Protein AF-A0A7C5BA04-F1 (afdb_monomer_lite)

Radius of gyration: 13.38 Å; chains: 1; bounding box: 30×30×36 Å

Foldseek 3Di:
DWPPPVDDQQPPPCCVPPPVVSNLVSNVVVLVRCVVVVQQAAEAQDVRSQVSNQPRCVVVPHQHHYHYVVLVVCVVVPHDNVVSVQVVTNHHDDD

pLDDT: mean 95.82, std 4.07, range [70.0, 98.44]

Secondary structure (DSSP, 8-state):
--TTTTS--S-TTTHHHH-HHHHHHHHHHHHHHHHHTT-S-EEES-HHHHHHHHHHHHHTT----EEEHHHHHHHHTT--GGGGTGGGSSS----

Sequence (95 aa):
EYKDKTACCGAGGGVRARTPEVDLKMAKTKLDNLRNANAEMIVDVCPFCHLHYDQTEKTLGYNIPVVHLT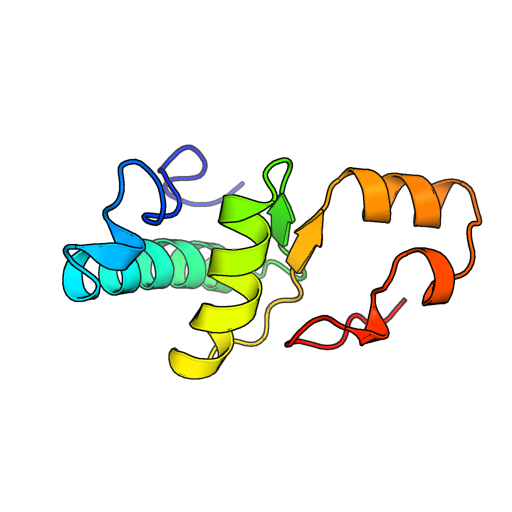QLYGYAFGFEPKILGFELQAVPIKF

Structure (mmCIF, N/CA/C/O backbone):
data_AF-A0A7C5BA04-F1
#
_entry.id   AF-A0A7C5BA04-F1
#
loop_
_atom_site.group_PDB
_atom_site.id
_atom_site.type_symbol
_atom_site.label_atom_id
_atom_site.label_alt_id
_atom_site.label_comp_id
_atom_site.label_asym_id
_atom_site.label_entity_id
_atom_site.label_seq_id
_atom_site.pdbx_PDB_ins_code
_atom_site.Cartn_x
_atom_site.Cartn_y
_atom_site.Cartn_z
_atom_site.occupancy
_atom_site.B_iso_or_equiv
_atom_site.auth_seq_id
_atom_site.auth_comp_id
_atom_site.auth_asym_id
_atom_site.auth_atom_id
_atom_site.pdbx_PDB_model_num
ATOM 1 N N . GLU A 1 1 ? -13.983 -0.047 -7.977 1.00 91.69 1 GLU A N 1
ATOM 2 C CA . GLU A 1 1 ? -14.395 1.142 -7.195 1.00 91.69 1 GLU A CA 1
ATOM 3 C C . GLU A 1 1 ? -14.548 0.753 -5.733 1.00 91.69 1 GLU A C 1
ATOM 5 O O . GLU A 1 1 ? -14.928 -0.382 -5.478 1.00 91.69 1 GLU A O 1
ATOM 10 N N . TYR A 1 2 ? -14.208 1.636 -4.791 1.00 97.50 2 TYR A N 1
ATOM 11 C CA . TYR A 1 2 ? -14.373 1.388 -3.352 1.00 97.50 2 TYR A CA 1
ATOM 12 C C . TYR A 1 2 ? -14.578 2.703 -2.589 1.00 97.50 2 TYR A C 1
ATOM 14 O O . TYR A 1 2 ? -14.240 3.783 -3.080 1.00 97.50 2 TYR A O 1
ATOM 22 N N . LYS A 1 3 ? -15.149 2.619 -1.385 1.00 98.31 3 LYS A N 1
ATOM 23 C CA . LYS A 1 3 ? -15.470 3.788 -0.558 1.00 98.31 3 LYS A CA 1
ATOM 24 C C . LYS A 1 3 ? -14.211 4.593 -0.196 1.00 98.31 3 LYS A C 1
ATOM 26 O O . LYS A 1 3 ? -13.192 4.024 0.188 1.00 98.31 3 LYS A O 1
ATOM 31 N N . ASP A 1 4 ? -14.299 5.922 -0.286 1.00 98.06 4 ASP A N 1
ATOM 32 C CA . ASP A 1 4 ? -13.220 6.866 0.049 1.00 98.06 4 ASP A CA 1
ATOM 33 C C . ASP A 1 4 ? -11.907 6.596 -0.711 1.00 98.06 4 ASP A C 1
ATOM 35 O O . ASP A 1 4 ? -10.804 6.733 -0.174 1.00 98.06 4 ASP A O 1
ATOM 39 N N . LYS A 1 5 ? -12.005 6.208 -1.990 1.00 97.69 5 LYS A N 1
ATOM 40 C CA . LYS A 1 5 ? -10.861 5.852 -2.846 1.00 97.69 5 LYS A CA 1
ATOM 41 C C . LYS A 1 5 ? -9.756 6.904 -2.897 1.00 97.69 5 LYS A C 1
ATOM 43 O O . LYS A 1 5 ? -8.582 6.544 -2.887 1.00 97.69 5 LYS A O 1
ATOM 48 N N . THR A 1 6 ? -10.102 8.183 -2.869 1.00 97.50 6 THR A N 1
ATOM 49 C CA . THR A 1 6 ? -9.144 9.298 -2.930 1.00 97.50 6 THR A CA 1
ATOM 50 C C . THR A 1 6 ? -8.659 9.779 -1.560 1.00 97.50 6 THR A C 1
ATOM 52 O O . THR A 1 6 ? -7.809 10.662 -1.496 1.00 97.50 6 THR A O 1
ATOM 55 N N . ALA A 1 7 ? -9.152 9.204 -0.456 1.00 97.50 7 ALA A N 1
ATOM 56 C CA . ALA A 1 7 ? -8.675 9.555 0.880 1.00 97.50 7 ALA A CA 1
ATOM 57 C C . ALA A 1 7 ? -7.203 9.153 1.084 1.00 97.50 7 ALA A C 1
ATOM 59 O O . ALA A 1 7 ? -6.765 8.106 0.596 1.00 97.50 7 ALA A O 1
ATOM 60 N N . CYS A 1 8 ? -6.472 9.980 1.836 1.00 97.75 8 CYS A N 1
ATOM 61 C CA . CYS A 1 8 ? -5.059 9.798 2.181 1.00 97.75 8 CYS A CA 1
ATOM 62 C C . CYS A 1 8 ? -4.801 8.491 2.957 1.00 97.75 8 CYS A C 1
ATOM 64 O O . CYS A 1 8 ? -5.667 8.028 3.700 1.00 97.75 8 CYS A O 1
ATOM 66 N N . CYS A 1 9 ? -3.591 7.932 2.831 1.00 97.56 9 CYS A N 1
ATOM 67 C CA . CYS A 1 9 ? -3.186 6.734 3.570 1.00 97.56 9 CYS A CA 1
ATOM 68 C C . CYS A 1 9 ? -2.951 6.976 5.066 1.00 97.56 9 CYS A C 1
ATOM 70 O O . CYS A 1 9 ? -3.056 6.034 5.839 1.00 97.56 9 CYS A O 1
ATOM 72 N N . GLY A 1 10 ? -2.650 8.217 5.465 1.00 96.88 10 GLY A N 1
ATOM 73 C CA . GLY A 1 10 ? -2.382 8.605 6.854 1.00 96.88 10 GLY A CA 1
ATOM 74 C C . GLY A 1 10 ? -0.916 8.896 7.174 1.00 96.88 10 GLY A C 1
ATOM 75 O O . GLY A 1 10 ? -0.664 9.689 8.071 1.00 96.88 10 GLY A O 1
ATOM 76 N N . ALA A 1 11 ? 0.046 8.384 6.398 1.00 97.56 11 ALA A N 1
ATOM 77 C CA . ALA A 1 11 ? 1.454 8.443 6.807 1.00 97.56 11 ALA A CA 1
ATOM 78 C C . ALA A 1 11 ? 2.175 9.772 6.529 1.00 97.56 11 ALA A C 1
ATOM 80 O O . ALA A 1 11 ? 3.203 10.064 7.147 1.00 97.56 11 ALA A O 1
ATOM 81 N N . GLY A 1 12 ? 1.674 10.566 5.580 1.00 97.06 12 GLY A N 1
ATOM 82 C CA . GLY A 1 12 ? 2.296 11.822 5.154 1.00 97.06 12 GLY A CA 1
ATOM 83 C C . GLY A 1 12 ? 2.290 12.916 6.230 1.00 97.06 12 GLY A C 1
ATOM 84 O O . GLY A 1 12 ? 1.683 12.783 7.288 1.00 97.06 12 GLY A O 1
ATOM 85 N N . GLY A 1 13 ? 2.988 14.025 5.965 1.00 97.00 13 GLY A N 1
ATOM 86 C CA . GLY A 1 13 ? 2.994 15.192 6.862 1.00 97.00 13 GLY A CA 1
ATOM 87 C C . GLY A 1 13 ? 3.599 14.934 8.249 1.00 97.00 13 GLY A C 1
ATOM 88 O O . GLY A 1 13 ? 3.341 15.689 9.180 1.00 97.00 13 GLY A O 1
ATOM 89 N N . GLY A 1 14 ? 4.372 13.854 8.406 1.00 96.69 14 GLY A N 1
ATOM 90 C CA . GLY A 1 14 ? 4.951 13.441 9.685 1.00 96.69 14 GLY A CA 1
ATOM 91 C C . GLY A 1 14 ? 3.971 12.737 10.627 1.00 96.69 14 GLY A C 1
ATOM 92 O O . GLY A 1 14 ? 4.369 12.391 11.736 1.00 96.69 14 GLY A O 1
ATOM 93 N N . VAL A 1 15 ? 2.727 12.480 10.208 1.00 97.62 15 VAL A N 1
ATOM 94 C CA . VAL A 1 15 ? 1.680 11.890 11.060 1.00 97.62 15 VAL A CA 1
ATOM 95 C C . VAL A 1 15 ? 2.070 10.493 11.541 1.00 97.62 15 VAL A C 1
ATOM 97 O O . VAL A 1 15 ? 1.984 10.233 12.737 1.00 97.62 15 VAL A O 1
ATOM 100 N N . ARG A 1 16 ? 2.628 9.645 10.665 1.00 95.81 16 ARG A N 1
ATOM 101 C CA . ARG A 1 16 ? 3.147 8.317 11.049 1.00 95.81 16 ARG A CA 1
ATOM 102 C C . ARG A 1 16 ? 4.164 8.370 12.193 1.00 95.81 16 ARG A C 1
ATOM 104 O O . ARG A 1 16 ? 4.176 7.491 13.044 1.00 95.81 16 ARG A O 1
ATOM 111 N N . ALA A 1 17 ? 5.023 9.390 12.214 1.00 96.19 17 ALA A N 1
ATOM 112 C CA . ALA A 1 17 ? 6.076 9.524 13.222 1.00 96.19 17 ALA A CA 1
ATOM 113 C C . ALA A 1 17 ? 5.607 10.268 14.485 1.00 96.19 17 ALA A C 1
ATOM 115 O O . ALA A 1 17 ? 6.048 9.959 15.588 1.00 96.19 17 ALA A O 1
ATOM 116 N N . ARG A 1 18 ? 4.745 11.278 14.326 1.00 97.75 18 ARG A N 1
ATOM 117 C CA . ARG A 1 18 ? 4.323 12.196 15.395 1.00 97.75 18 ARG A CA 1
ATOM 118 C C . ARG A 1 18 ? 3.087 11.704 16.147 1.00 97.75 18 ARG A C 1
ATOM 120 O O . ARG A 1 18 ? 2.963 11.993 17.334 1.00 97.75 18 ARG A O 1
ATOM 127 N N . THR A 1 19 ? 2.164 11.049 15.447 1.00 97.12 19 THR A N 1
ATOM 128 C CA . THR A 1 19 ? 0.788 10.789 15.901 1.00 97.12 19 THR A CA 1
ATOM 129 C C . THR A 1 19 ? 0.304 9.423 15.378 1.00 97.12 19 THR A C 1
ATOM 131 O O . THR A 1 19 ? -0.638 9.352 14.577 1.00 97.12 19 THR A O 1
ATOM 134 N N . PRO A 1 20 ? 0.973 8.322 15.775 1.00 95.00 20 PRO A N 1
ATOM 135 C CA . PRO A 1 20 ? 0.739 6.986 15.222 1.00 95.00 20 PRO A CA 1
ATOM 136 C C . PRO A 1 20 ? -0.701 6.486 15.410 1.00 95.00 20 PRO A C 1
ATOM 138 O O . PRO A 1 20 ? -1.214 5.740 14.587 1.00 95.00 20 PRO A O 1
ATOM 141 N N . GLU A 1 21 ? -1.410 6.916 16.447 1.00 96.19 21 GLU A N 1
ATOM 142 C CA . GLU A 1 21 ? -2.812 6.569 16.672 1.00 96.19 21 GLU A CA 1
ATOM 143 C C . GLU A 1 21 ? -3.749 7.104 15.575 1.00 96.19 21 GLU A C 1
ATOM 145 O O . GLU A 1 21 ? -4.715 6.434 15.198 1.00 96.19 21 GLU A O 1
ATOM 150 N N . VAL A 1 22 ? -3.451 8.287 15.022 1.00 96.69 22 VAL A N 1
ATOM 151 C CA . VAL A 1 22 ? -4.201 8.864 13.897 1.00 96.69 22 VAL A CA 1
ATOM 152 C C . VAL A 1 22 ? -3.841 8.137 12.606 1.00 96.69 22 VAL A C 1
ATOM 154 O O . VAL A 1 22 ? -4.744 7.752 11.861 1.00 96.69 22 VAL A O 1
ATOM 157 N N . ASP A 1 23 ? -2.547 7.889 12.386 1.00 96.69 23 ASP A N 1
ATOM 158 C CA . ASP A 1 23 ? -2.025 7.115 11.252 1.00 96.69 23 ASP A CA 1
ATOM 159 C C . ASP A 1 23 ? -2.716 5.744 11.143 1.00 96.69 23 ASP A C 1
ATOM 161 O O . ASP A 1 23 ? -3.383 5.446 10.150 1.00 96.69 23 ASP A O 1
ATOM 165 N N . LEU A 1 24 ? -2.672 4.956 12.224 1.00 96.81 24 LEU A N 1
ATOM 166 C CA . LEU A 1 24 ? -3.257 3.615 12.295 1.00 96.81 24 LEU A CA 1
ATOM 167 C C . LEU A 1 24 ? -4.771 3.622 12.070 1.00 96.81 24 LEU A C 1
ATOM 169 O O . LEU A 1 24 ? -5.308 2.735 11.402 1.00 96.81 24 LEU A O 1
ATOM 173 N N . LYS A 1 25 ? -5.482 4.628 12.594 1.00 97.62 25 LYS A N 1
ATOM 174 C CA . LYS A 1 25 ? -6.929 4.766 12.385 1.00 97.62 25 LYS A CA 1
ATOM 175 C C . LYS A 1 25 ? -7.265 5.029 10.914 1.00 97.62 25 LYS A C 1
ATOM 177 O O . LYS A 1 25 ? -8.231 4.460 10.393 1.00 97.62 25 LYS A O 1
ATOM 182 N N . MET A 1 26 ? -6.481 5.869 10.237 1.00 97.94 26 MET A N 1
ATOM 183 C CA . MET A 1 26 ? -6.653 6.158 8.810 1.00 97.94 26 MET A CA 1
ATOM 184 C C . MET A 1 26 ? -6.326 4.934 7.949 1.00 97.94 26 MET A C 1
ATOM 186 O O . MET A 1 26 ? -7.135 4.558 7.096 1.00 97.94 26 MET A O 1
ATOM 190 N N . ALA A 1 27 ? -5.207 4.262 8.233 1.00 97.75 27 ALA A N 1
ATOM 191 C CA . ALA A 1 27 ? -4.808 3.027 7.565 1.00 97.75 27 ALA A CA 1
ATOM 192 C C . ALA A 1 27 ? -5.899 1.957 7.679 1.00 97.75 27 ALA A C 1
ATOM 194 O O . ALA A 1 27 ? -6.363 1.437 6.664 1.00 97.75 27 ALA A O 1
ATOM 195 N N . LYS A 1 28 ? -6.385 1.701 8.902 1.00 98.12 28 LYS A N 1
ATOM 196 C CA . LYS A 1 28 ? -7.458 0.735 9.167 1.00 98.12 28 LYS A CA 1
ATOM 197 C C . LYS A 1 28 ? -8.726 1.058 8.379 1.00 98.12 28 LYS A C 1
ATOM 199 O O . LYS A 1 28 ? -9.299 0.168 7.763 1.00 98.12 28 LYS A O 1
ATOM 204 N N . THR A 1 29 ? -9.143 2.325 8.356 1.00 98.19 29 THR A N 1
ATOM 205 C CA . THR A 1 29 ? -10.336 2.755 7.604 1.00 98.19 29 THR A CA 1
ATOM 206 C C . THR A 1 29 ? -10.196 2.436 6.115 1.00 98.19 29 THR A C 1
ATOM 208 O O . THR A 1 29 ? -11.131 1.937 5.488 1.00 98.19 29 THR A O 1
ATOM 211 N N . LYS A 1 30 ? -9.011 2.671 5.541 1.00 98.25 30 LYS A N 1
ATOM 212 C CA . LYS A 1 30 ? -8.747 2.347 4.138 1.00 98.25 30 LYS A CA 1
ATOM 213 C C . LYS A 1 30 ? -8.736 0.840 3.884 1.00 98.25 30 LYS A C 1
ATOM 215 O O . LYS A 1 30 ? -9.373 0.385 2.937 1.00 98.25 30 LYS A O 1
ATOM 220 N N . LEU A 1 31 ? -8.042 0.081 4.730 1.00 97.88 31 LEU A N 1
ATOM 221 C CA . LEU A 1 31 ? -7.942 -1.377 4.634 1.00 97.88 31 LEU A CA 1
ATOM 222 C C . LEU A 1 31 ? -9.314 -2.050 4.798 1.00 97.88 31 LEU A C 1
ATOM 224 O O . LEU A 1 31 ? -9.620 -2.999 4.081 1.00 97.88 31 LEU A O 1
ATOM 228 N N . ASP A 1 32 ? -10.182 -1.514 5.661 1.00 98.31 32 ASP A N 1
ATOM 229 C CA . ASP A 1 32 ? -11.583 -1.928 5.777 1.00 98.31 32 ASP A CA 1
ATOM 230 C C . ASP A 1 32 ? -12.345 -1.720 4.464 1.00 98.31 32 ASP A C 1
ATOM 232 O O . ASP A 1 32 ? -13.005 -2.641 3.983 1.00 98.31 32 ASP A O 1
ATOM 236 N N . ASN A 1 33 ? -12.223 -0.542 3.847 1.00 98.44 33 ASN A N 1
ATOM 237 C CA . ASN A 1 33 ? -12.893 -0.253 2.578 1.00 98.44 33 ASN A CA 1
ATOM 238 C C . ASN A 1 33 ? -12.374 -1.133 1.426 1.00 98.44 33 ASN A C 1
ATOM 240 O O . ASN A 1 33 ? -13.170 -1.561 0.592 1.00 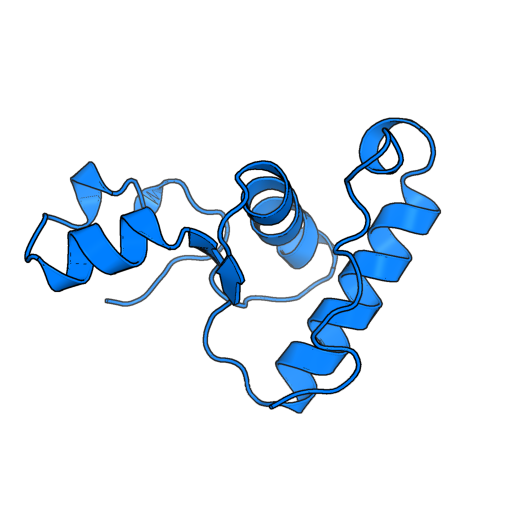98.44 33 ASN A O 1
ATOM 244 N N . LEU A 1 34 ? -11.069 -1.419 1.387 1.00 98.00 34 LEU A N 1
ATOM 245 C CA . LEU A 1 34 ? -10.451 -2.311 0.398 1.00 98.00 34 LEU A CA 1
ATOM 246 C C . LEU A 1 34 ? -10.924 -3.757 0.569 1.00 98.00 34 LEU A C 1
ATOM 248 O O . LEU A 1 34 ? -11.354 -4.381 -0.400 1.00 98.00 34 LEU A O 1
ATOM 252 N N . ARG A 1 35 ? -10.924 -4.267 1.806 1.00 97.00 35 ARG A N 1
ATOM 253 C CA . ARG A 1 35 ? -11.438 -5.602 2.130 1.00 97.00 35 ARG A CA 1
ATOM 254 C C . ARG A 1 35 ? -12.914 -5.745 1.765 1.00 97.00 35 ARG A C 1
ATOM 256 O O . ARG A 1 35 ? -13.288 -6.732 1.149 1.00 97.00 35 ARG A O 1
ATOM 263 N N . ASN A 1 36 ? -13.740 -4.750 2.088 1.00 98.06 36 ASN A N 1
ATOM 264 C CA . ASN A 1 36 ? -15.167 -4.756 1.743 1.00 98.06 36 ASN A CA 1
ATOM 265 C C . ASN A 1 36 ? -15.411 -4.719 0.225 1.00 98.06 36 ASN A C 1
ATOM 267 O O . ASN A 1 36 ? -16.464 -5.150 -0.238 1.00 98.06 36 ASN A O 1
ATOM 271 N N . ALA A 1 37 ? -14.450 -4.207 -0.545 1.00 97.94 37 ALA A N 1
ATOM 272 C CA . ALA A 1 37 ? -14.464 -4.230 -2.003 1.00 97.94 37 ALA A CA 1
ATOM 273 C C . ALA A 1 37 ? -13.819 -5.497 -2.600 1.00 97.94 37 ALA A C 1
ATOM 275 O O . ALA A 1 37 ? -13.694 -5.577 -3.820 1.00 97.94 37 ALA A O 1
ATOM 276 N N . ASN A 1 38 ? -13.420 -6.470 -1.769 1.00 96.50 38 ASN A N 1
ATOM 277 C CA . ASN A 1 38 ? -12.701 -7.684 -2.166 1.00 96.50 38 ASN A CA 1
ATOM 278 C C . ASN A 1 38 ? -11.425 -7.392 -2.976 1.00 96.50 38 ASN A C 1
ATOM 280 O O . ASN A 1 38 ? -11.139 -8.072 -3.957 1.00 96.50 38 ASN A O 1
ATOM 284 N N . ALA A 1 39 ? -10.674 -6.354 -2.595 1.00 96.50 39 ALA A N 1
ATOM 285 C CA . ALA A 1 39 ? -9.412 -6.037 -3.253 1.00 96.50 39 ALA A CA 1
ATOM 286 C C . ALA A 1 39 ? -8.385 -7.163 -3.040 1.00 96.50 39 ALA A C 1
ATOM 288 O O . ALA A 1 39 ? -8.065 -7.509 -1.904 1.00 96.50 39 ALA A O 1
ATOM 289 N N . GLU A 1 40 ? -7.850 -7.697 -4.137 1.00 94.75 40 GLU A N 1
ATOM 290 C CA . GLU A 1 40 ? -6.829 -8.755 -4.123 1.00 94.75 40 GLU A CA 1
ATOM 291 C C . GLU A 1 40 ? -5.418 -8.207 -3.890 1.00 94.75 40 GLU A C 1
ATOM 293 O O . GLU A 1 40 ? -4.537 -8.936 -3.447 1.00 94.75 40 GLU A O 1
ATOM 298 N N . MET A 1 41 ? -5.206 -6.922 -4.183 1.00 95.81 41 MET A N 1
ATOM 299 C CA . MET A 1 41 ? -3.941 -6.223 -3.985 1.00 95.81 41 MET A CA 1
ATOM 300 C C . MET A 1 41 ? -4.150 -4.706 -3.909 1.00 95.81 41 MET A C 1
ATOM 302 O O . MET A 1 41 ? -5.140 -4.166 -4.414 1.00 95.81 41 MET A O 1
ATOM 306 N N . ILE A 1 42 ? -3.184 -4.008 -3.321 1.00 97.25 42 ILE A N 1
ATOM 307 C CA . ILE A 1 42 ? -3.068 -2.550 -3.353 1.00 97.25 42 ILE A CA 1
ATOM 308 C C . ILE A 1 42 ? -2.009 -2.192 -4.390 1.00 97.25 42 ILE A C 1
ATOM 310 O O . ILE A 1 42 ? -0.873 -2.635 -4.274 1.00 97.25 42 ILE A O 1
ATOM 314 N N . VAL A 1 43 ? -2.362 -1.364 -5.376 1.00 97.75 43 VAL A N 1
ATOM 315 C CA . VAL A 1 43 ? -1.381 -0.765 -6.292 1.00 97.75 43 VAL A CA 1
ATOM 316 C C . VAL A 1 43 ? -1.211 0.706 -5.943 1.00 97.75 43 VAL A C 1
ATOM 318 O O . VAL A 1 43 ? -2.174 1.475 -6.002 1.00 97.75 43 VAL A O 1
ATOM 321 N N . ASP A 1 44 ? 0.003 1.097 -5.575 1.00 98.06 44 ASP A N 1
ATOM 322 C CA . ASP A 1 44 ? 0.344 2.466 -5.200 1.00 98.06 44 ASP A CA 1
ATOM 323 C C . ASP A 1 44 ? 1.384 3.089 -6.148 1.00 98.06 44 ASP A C 1
ATOM 325 O O . ASP A 1 44 ? 1.962 2.428 -7.006 1.00 98.06 44 ASP A O 1
ATOM 329 N N . VAL A 1 45 ? 1.593 4.399 -6.021 1.00 98.31 45 VAL A N 1
ATOM 330 C CA . VAL A 1 45 ? 2.593 5.170 -6.788 1.00 98.31 45 VAL A CA 1
ATOM 331 C C . VAL A 1 45 ? 3.517 5.962 -5.863 1.00 98.31 45 VAL A C 1
ATOM 333 O O . VAL A 1 45 ? 4.085 6.981 -6.251 1.00 98.31 45 VAL A O 1
ATOM 336 N N . CYS A 1 46 ? 3.577 5.573 -4.590 1.00 98.44 46 CYS A N 1
ATOM 337 C CA . CYS A 1 46 ? 4.241 6.347 -3.558 1.00 98.44 46 CYS A CA 1
ATOM 338 C C . CYS A 1 46 ? 4.952 5.402 -2.590 1.00 98.44 46 CYS A C 1
ATOM 340 O O . CYS A 1 46 ? 4.274 4.739 -1.803 1.00 98.44 46 CYS A O 1
ATOM 342 N N . PRO A 1 47 ? 6.297 5.424 -2.531 1.00 97.25 47 PRO A N 1
ATOM 343 C CA . PRO A 1 47 ? 7.059 4.587 -1.605 1.00 97.25 47 PRO A CA 1
ATOM 344 C C . PRO A 1 47 ? 6.644 4.745 -0.135 1.00 97.25 47 PRO A C 1
ATOM 346 O O . PRO A 1 47 ? 6.759 3.809 0.647 1.00 97.25 47 PRO A O 1
ATOM 349 N N . PHE A 1 48 ? 6.123 5.916 0.249 1.00 97.25 48 PHE A N 1
ATOM 350 C CA . PHE A 1 48 ? 5.620 6.154 1.603 1.00 97.25 48 PHE A CA 1
ATOM 351 C C . PHE A 1 48 ? 4.285 5.446 1.866 1.00 97.25 48 PHE A C 1
ATOM 353 O O . PHE A 1 48 ? 4.092 4.895 2.945 1.00 97.25 48 PHE A O 1
ATOM 360 N N . CYS A 1 49 ? 3.372 5.429 0.887 1.00 98.31 49 CYS A N 1
ATOM 361 C CA . CYS A 1 49 ? 2.147 4.630 0.965 1.00 98.31 49 CYS A CA 1
ATOM 362 C C . CYS A 1 49 ? 2.472 3.136 0.953 1.00 98.31 49 CYS A C 1
ATOM 364 O O . CYS A 1 49 ? 1.891 2.400 1.745 1.00 98.31 49 CYS A O 1
ATOM 366 N N . HIS A 1 50 ? 3.418 2.726 0.105 1.00 97.94 50 HIS A N 1
ATOM 367 C CA . HIS A 1 50 ? 3.895 1.352 0.004 1.00 97.94 50 HIS A CA 1
ATOM 368 C C . HIS A 1 50 ? 4.394 0.838 1.355 1.00 97.94 50 HIS A C 1
ATOM 370 O O . HIS A 1 50 ? 3.823 -0.087 1.925 1.00 97.94 50 HIS A O 1
ATOM 376 N N . LEU A 1 51 ? 5.391 1.530 1.920 1.00 95.94 51 LEU A N 1
ATOM 377 C CA . LEU A 1 51 ? 5.951 1.240 3.238 1.00 95.94 51 LEU A CA 1
ATOM 378 C C . LEU A 1 51 ? 4.869 1.230 4.320 1.00 95.94 51 LEU A C 1
ATOM 380 O O . LEU A 1 51 ? 4.888 0.391 5.219 1.00 95.94 51 LEU A O 1
ATOM 384 N N . HIS A 1 52 ? 3.943 2.189 4.255 1.00 97.44 52 HIS A N 1
ATOM 385 C CA . HIS A 1 52 ? 2.885 2.305 5.239 1.00 97.44 52 HIS A CA 1
ATOM 386 C C . HIS A 1 52 ? 1.975 1.073 5.222 1.00 97.44 52 HIS A C 1
ATOM 388 O O . HIS A 1 52 ? 1.845 0.420 6.258 1.00 97.44 52 HIS A O 1
ATOM 394 N N . TYR A 1 53 ? 1.364 0.744 4.084 1.00 97.94 53 TYR A N 1
ATOM 395 C CA . TYR A 1 53 ? 0.429 -0.375 4.014 1.00 97.94 53 TYR A CA 1
ATOM 396 C C . TYR A 1 53 ? 1.123 -1.706 4.287 1.00 97.94 53 TYR A C 1
ATOM 398 O O . TYR A 1 53 ? 0.673 -2.406 5.190 1.00 97.94 53 TYR A O 1
ATOM 406 N N . ASP A 1 54 ? 2.258 -1.974 3.637 1.00 96.31 54 ASP A N 1
ATOM 407 C CA . ASP A 1 54 ? 2.980 -3.247 3.753 1.00 96.31 54 ASP A CA 1
ATOM 408 C C . ASP A 1 54 ? 3.347 -3.565 5.216 1.00 96.31 54 ASP A C 1
ATOM 410 O O . ASP A 1 54 ? 3.107 -4.656 5.727 1.00 96.31 54 ASP A O 1
ATOM 414 N N . GLN A 1 55 ? 3.834 -2.575 5.971 1.00 93.69 55 GLN A N 1
ATOM 415 C CA . GLN A 1 55 ? 4.207 -2.796 7.374 1.00 93.69 55 GLN A CA 1
ATOM 416 C C . GLN A 1 55 ? 3.012 -2.843 8.330 1.00 93.69 55 GLN A C 1
ATOM 418 O O . GLN A 1 55 ? 3.029 -3.542 9.347 1.00 93.69 55 GLN A O 1
ATOM 423 N N . THR A 1 56 ? 1.996 -2.028 8.068 1.00 94.31 56 THR A N 1
ATOM 424 C CA . THR A 1 56 ? 0.986 -1.695 9.080 1.00 94.31 56 THR A CA 1
ATOM 425 C C . THR A 1 56 ? -0.225 -2.605 8.984 1.00 94.31 56 THR A C 1
ATOM 427 O O . THR A 1 56 ? -0.841 -2.919 10.002 1.00 94.31 56 THR A O 1
ATOM 430 N N . GLU A 1 57 ? -0.535 -3.098 7.786 1.00 93.88 57 GLU A N 1
ATOM 431 C CA . GLU A 1 57 ? -1.639 -4.023 7.568 1.00 93.88 57 GLU A CA 1
ATOM 432 C C . GLU A 1 57 ? -1.482 -5.304 8.400 1.00 93.88 57 GLU A C 1
ATOM 434 O O . GLU A 1 57 ? -2.445 -5.758 9.018 1.00 93.88 57 GLU A O 1
ATOM 439 N N . LYS A 1 58 ? -0.247 -5.812 8.519 1.00 89.31 58 LYS A N 1
ATOM 440 C CA . LYS A 1 58 ? 0.071 -7.028 9.271 1.00 89.31 58 LYS A CA 1
ATOM 441 C C . LYS A 1 58 ? -0.210 -6.852 10.758 1.00 89.31 58 LYS A C 1
ATOM 443 O O . LYS A 1 58 ? -0.827 -7.710 11.383 1.00 89.31 58 LYS A O 1
ATOM 448 N N . THR A 1 59 ? 0.181 -5.704 11.310 1.00 90.00 59 THR A N 1
ATOM 449 C CA . THR A 1 59 ? -0.109 -5.323 12.702 1.00 90.00 59 THR A CA 1
ATOM 450 C C . THR A 1 59 ? -1.611 -5.179 12.948 1.00 90.00 59 THR A C 1
ATOM 452 O O . THR A 1 59 ? -2.095 -5.463 14.040 1.00 90.00 59 THR A O 1
ATOM 455 N N . LEU A 1 60 ? -2.361 -4.762 11.928 1.00 94.44 60 LEU A N 1
ATOM 456 C CA . LEU A 1 60 ? -3.806 -4.579 11.997 1.00 94.44 60 LEU A CA 1
ATOM 457 C C . LEU A 1 60 ? -4.610 -5.847 11.631 1.00 94.44 60 LEU A C 1
ATOM 459 O O . LEU A 1 60 ? -5.840 -5.811 11.680 1.00 94.44 60 LEU A O 1
ATOM 463 N N . GLY A 1 61 ? -3.949 -6.961 11.295 1.00 95.06 61 GLY A N 1
ATOM 464 C CA . GLY A 1 61 ? -4.594 -8.243 10.985 1.00 95.06 61 GLY A CA 1
ATOM 465 C C . GLY A 1 61 ? -5.157 -8.356 9.563 1.00 95.06 61 GLY A C 1
ATOM 466 O O . GLY A 1 61 ? -6.112 -9.101 9.340 1.00 95.06 61 GLY A O 1
ATOM 467 N N . TYR A 1 62 ? -4.597 -7.611 8.610 1.00 96.19 62 TYR A N 1
ATOM 468 C CA . TYR A 1 62 ? -4.909 -7.703 7.182 1.00 96.19 62 TYR A CA 1
ATOM 469 C C . TYR A 1 62 ? -3.778 -8.426 6.438 1.00 96.19 62 TYR A C 1
ATOM 471 O O . TYR A 1 62 ? -2.693 -8.639 6.980 1.00 96.19 62 TYR A O 1
ATOM 479 N N . ASN A 1 63 ? -4.072 -8.857 5.212 1.00 95.25 63 ASN A N 1
ATOM 480 C CA . ASN A 1 63 ? -3.158 -9.630 4.375 1.00 95.25 63 ASN A CA 1
ATOM 481 C C . ASN A 1 63 ? -3.459 -9.368 2.886 1.00 95.25 63 ASN A C 1
ATOM 483 O O . ASN A 1 63 ? -3.820 -10.290 2.154 1.00 95.25 63 ASN A O 1
ATOM 487 N N . ILE A 1 64 ? -3.413 -8.096 2.481 1.00 96.31 64 ILE A N 1
ATOM 488 C CA . ILE A 1 64 ? -3.670 -7.605 1.124 1.00 96.31 64 ILE A CA 1
ATOM 489 C C . ILE A 1 64 ? -2.328 -7.171 0.512 1.00 96.31 64 ILE A C 1
ATOM 491 O O . ILE A 1 64 ? -1.836 -6.100 0.848 1.00 96.31 64 ILE A O 1
ATOM 495 N N . PRO A 1 65 ? -1.749 -7.941 -0.422 1.00 96.38 65 PRO A N 1
ATOM 496 C CA . PRO A 1 65 ? -0.440 -7.631 -0.983 1.00 96.38 65 PRO A CA 1
ATOM 497 C C . PRO A 1 65 ? -0.330 -6.203 -1.542 1.00 96.38 65 PRO A C 1
ATOM 499 O O . PRO A 1 65 ? -1.218 -5.737 -2.263 1.00 96.38 65 PRO A O 1
ATOM 502 N N . VAL A 1 66 ? 0.777 -5.521 -1.241 1.00 97.25 66 VAL A N 1
ATOM 503 C CA . VAL A 1 66 ? 1.038 -4.136 -1.659 1.00 97.25 66 VAL A CA 1
ATOM 504 C C . VAL A 1 66 ? 2.073 -4.116 -2.776 1.00 97.25 66 VAL A C 1
ATOM 506 O O . VAL A 1 66 ? 3.154 -4.679 -2.650 1.00 97.25 66 VAL A O 1
ATOM 509 N N . VAL A 1 67 ? 1.758 -3.453 -3.886 1.00 97.50 67 VAL A N 1
ATOM 510 C CA . VAL A 1 67 ? 2.586 -3.401 -5.093 1.00 97.50 67 VAL A CA 1
ATOM 511 C C . VAL A 1 67 ? 2.760 -1.961 -5.538 1.00 97.50 67 VAL A C 1
ATOM 513 O O . VAL A 1 67 ? 1.795 -1.245 -5.791 1.00 97.50 67 VAL A O 1
ATOM 516 N N . HIS A 1 68 ? 4.005 -1.532 -5.703 1.00 98.12 68 HIS A N 1
ATOM 517 C CA . HIS A 1 68 ? 4.282 -0.256 -6.339 1.00 98.12 68 HIS A CA 1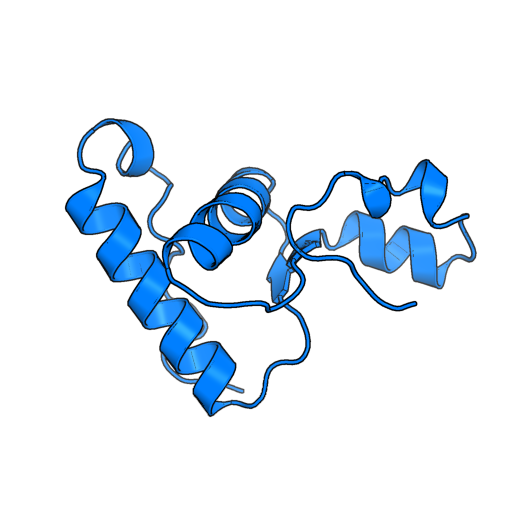
ATOM 518 C C . HIS A 1 68 ? 4.053 -0.378 -7.852 1.00 98.12 68 HIS A C 1
ATOM 520 O O . HIS A 1 68 ? 4.428 -1.374 -8.473 1.00 98.12 68 HIS A O 1
ATOM 526 N N . LEU A 1 69 ? 3.491 0.650 -8.487 1.00 98.31 69 LEU A N 1
ATOM 527 C CA . LEU A 1 69 ? 3.134 0.636 -9.910 1.00 98.31 69 LEU A CA 1
ATOM 528 C C . LEU A 1 69 ? 4.312 0.258 -10.821 1.00 98.31 69 LEU A C 1
ATOM 530 O O . LEU A 1 69 ? 4.134 -0.441 -11.813 1.00 98.31 69 LEU A O 1
ATOM 534 N N . THR A 1 70 ? 5.530 0.672 -10.471 1.00 97.62 70 THR A N 1
ATOM 535 C CA . THR A 1 70 ? 6.734 0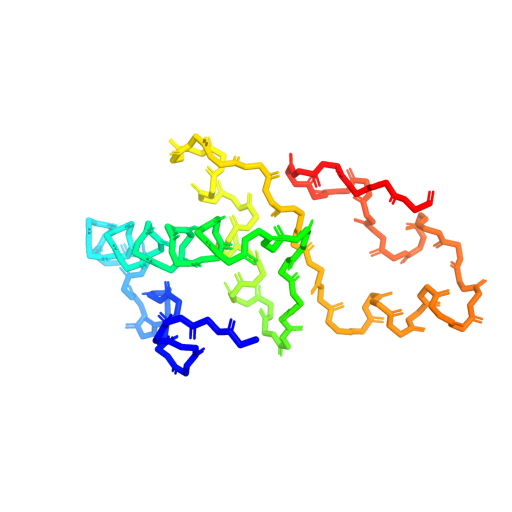.293 -11.230 1.00 97.62 70 THR A CA 1
ATOM 536 C C . THR A 1 70 ? 7.064 -1.193 -11.120 1.00 97.62 70 THR A C 1
ATOM 538 O O . THR A 1 70 ? 7.545 -1.761 -12.094 1.00 97.62 70 THR A O 1
ATOM 541 N N . GLN A 1 71 ? 6.788 -1.839 -9.981 1.00 97.44 71 GLN A N 1
ATOM 542 C CA . GLN A 1 71 ? 6.944 -3.288 -9.846 1.00 97.44 71 GLN A CA 1
ATOM 543 C C . GLN A 1 71 ? 5.910 -4.013 -10.713 1.00 97.44 71 GLN A C 1
ATOM 545 O O . GLN A 1 71 ? 6.258 -4.960 -11.412 1.00 97.44 71 GLN A O 1
ATOM 550 N N . LEU A 1 72 ? 4.663 -3.524 -10.734 1.00 96.94 72 LEU A N 1
ATOM 551 C CA . LEU A 1 72 ? 3.610 -4.072 -11.593 1.00 96.94 72 LEU A CA 1
ATOM 552 C C . LEU A 1 72 ? 3.974 -3.963 -13.080 1.00 96.94 72 LEU A C 1
ATOM 554 O O . LEU A 1 72 ? 3.822 -4.929 -13.824 1.00 96.94 72 LEU A O 1
ATOM 558 N N . TYR A 1 73 ? 4.495 -2.812 -13.514 1.00 97.94 73 TYR A N 1
ATOM 559 C CA . TYR A 1 73 ? 4.983 -2.642 -14.884 1.00 97.94 73 TYR A CA 1
ATOM 560 C C . TYR A 1 73 ? 6.184 -3.528 -15.192 1.00 97.94 73 TYR A C 1
ATOM 562 O O . TYR A 1 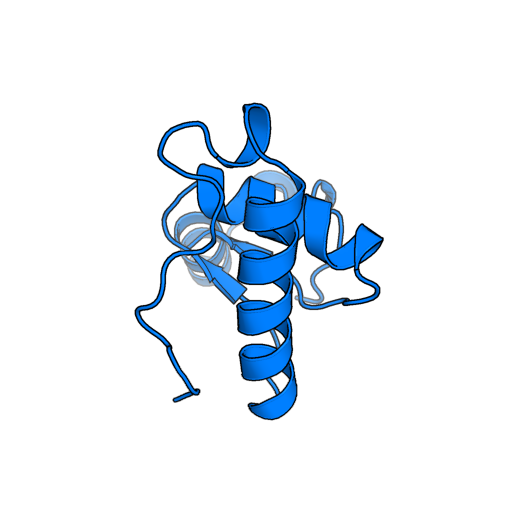73 ? 6.205 -4.153 -16.246 1.00 97.94 73 TYR A O 1
ATOM 570 N N . GLY A 1 74 ? 7.151 -3.627 -14.278 1.00 97.81 74 GLY A N 1
ATOM 571 C CA . GLY A 1 74 ? 8.282 -4.536 -14.443 1.00 97.81 74 GLY A CA 1
ATOM 572 C C . GLY A 1 74 ? 7.819 -5.977 -14.655 1.00 97.81 74 GLY A C 1
ATOM 573 O O . GLY A 1 74 ? 8.239 -6.618 -15.616 1.00 97.81 74 GLY A O 1
ATOM 574 N N . TYR A 1 75 ? 6.883 -6.453 -13.832 1.00 96.69 75 TYR A N 1
ATOM 575 C CA . TYR A 1 75 ? 6.312 -7.791 -13.979 1.00 96.69 75 TYR A CA 1
ATOM 576 C C . TYR A 1 75 ? 5.588 -7.959 -15.325 1.00 96.69 75 TYR A C 1
ATOM 578 O O . TYR A 1 75 ? 5.839 -8.923 -16.044 1.00 96.69 75 TYR A O 1
ATOM 586 N N . ALA A 1 76 ? 4.763 -6.985 -15.728 1.00 97.12 76 ALA A N 1
ATOM 587 C CA . ALA A 1 76 ? 4.067 -7.004 -17.018 1.00 97.12 76 ALA A CA 1
ATOM 588 C C . ALA A 1 76 ? 5.019 -6.984 -18.231 1.00 97.12 76 ALA A C 1
ATOM 590 O O . ALA A 1 76 ? 4.683 -7.520 -19.286 1.00 97.12 76 ALA A O 1
ATOM 591 N N . PHE A 1 77 ? 6.211 -6.398 -18.091 1.00 98.00 77 PHE A N 1
ATOM 592 C CA . PHE A 1 77 ? 7.265 -6.413 -19.110 1.00 98.00 77 PHE A CA 1
ATOM 593 C C . PHE A 1 77 ? 8.128 -7.684 -19.090 1.00 98.00 77 PHE A C 1
ATOM 595 O O . PHE A 1 77 ? 9.067 -7.792 -19.877 1.00 98.00 77 PHE A O 1
ATOM 602 N N . GLY A 1 78 ? 7.810 -8.659 -18.234 1.00 97.31 78 GLY A N 1
ATOM 603 C CA . GLY A 1 78 ? 8.504 -9.944 -18.165 1.00 97.31 78 GLY A CA 1
ATOM 604 C C . GLY A 1 78 ? 9.776 -9.925 -17.320 1.00 97.31 78 GLY A C 1
ATOM 605 O O . GLY A 1 78 ? 10.630 -10.793 -17.491 1.00 97.31 78 GLY A O 1
ATOM 606 N N . PHE A 1 79 ? 9.939 -8.945 -16.427 1.00 97.50 79 PHE A N 1
ATOM 607 C CA . PHE A 1 79 ? 11.057 -8.940 -15.484 1.00 97.50 79 PHE A CA 1
ATOM 608 C C . PHE A 1 79 ? 10.864 -10.012 -14.411 1.00 97.50 79 PHE A C 1
ATOM 610 O O . PHE A 1 79 ? 9.751 -10.258 -13.947 1.00 97.50 79 PHE A O 1
ATOM 617 N N . GLU A 1 80 ? 11.967 -10.634 -13.991 1.00 95.62 80 GLU A N 1
ATOM 618 C CA . GLU A 1 80 ? 11.921 -11.662 -12.955 1.00 95.62 80 GLU A CA 1
ATOM 619 C C . GLU A 1 80 ? 11.398 -11.089 -11.621 1.00 95.62 80 GLU A C 1
ATOM 621 O O . GLU A 1 80 ? 11.894 -10.053 -11.170 1.00 95.62 80 GLU A O 1
ATOM 626 N N . PRO A 1 81 ? 10.474 -11.778 -10.919 1.00 93.94 81 PRO A N 1
ATOM 627 C CA . PRO A 1 81 ? 9.945 -11.353 -9.617 1.00 93.94 81 PRO A CA 1
ATOM 628 C C . PRO A 1 81 ? 11.011 -10.923 -8.599 1.00 93.94 81 PRO A C 1
ATOM 630 O O . PRO A 1 81 ? 10.822 -9.957 -7.863 1.00 93.94 81 PRO A O 1
ATOM 633 N N . LYS A 1 82 ? 12.162 -11.603 -8.608 1.00 94.00 82 LYS A N 1
ATOM 634 C CA . LYS A 1 82 ? 13.292 -11.337 -7.714 1.00 94.00 82 LYS A CA 1
ATOM 635 C C . LYS A 1 82 ? 13.923 -9.959 -7.928 1.00 94.00 82 LYS A C 1
ATOM 637 O O . LYS A 1 82 ? 14.306 -9.304 -6.969 1.00 94.00 82 LYS A O 1
ATOM 642 N N . ILE A 1 83 ? 14.031 -9.481 -9.172 1.00 96.12 83 ILE A N 1
ATOM 643 C CA . ILE A 1 83 ? 14.598 -8.141 -9.424 1.00 96.12 83 ILE A CA 1
ATOM 644 C C . ILE A 1 83 ? 13.612 -7.021 -9.075 1.00 96.12 83 ILE A C 1
ATOM 646 O O . ILE A 1 83 ? 14.013 -5.871 -8.913 1.00 96.12 83 ILE A O 1
ATOM 650 N N . LEU A 1 84 ? 12.329 -7.364 -8.940 1.00 96.19 84 LEU A N 1
ATOM 651 C CA . LEU A 1 84 ? 11.261 -6.462 -8.514 1.00 96.19 84 LEU A CA 1
ATOM 652 C C . LEU A 1 84 ? 11.126 -6.406 -6.984 1.00 96.19 84 LEU A C 1
ATOM 654 O O . LEU A 1 84 ? 10.408 -5.544 -6.477 1.00 96.19 84 LEU A O 1
ATOM 658 N N . GLY A 1 85 ? 11.826 -7.283 -6.254 1.00 94.94 85 GLY A N 1
ATOM 659 C CA . GLY A 1 85 ? 11.884 -7.291 -4.794 1.00 94.94 85 GLY A CA 1
ATOM 660 C C . GLY A 1 85 ? 10.592 -7.746 -4.115 1.00 94.94 85 GLY A C 1
ATOM 661 O O . GLY A 1 85 ? 10.341 -7.352 -2.977 1.00 94.94 85 GLY A O 1
ATOM 662 N N . PHE A 1 86 ? 9.754 -8.540 -4.792 1.00 94.75 86 PHE A N 1
ATOM 663 C CA . PHE A 1 86 ? 8.491 -9.029 -4.223 1.00 94.75 86 PHE A CA 1
ATOM 664 C C . PHE A 1 86 ? 8.689 -9.916 -2.982 1.00 94.75 86 PHE A C 1
ATOM 666 O O . PHE A 1 86 ? 7.814 -10.002 -2.127 1.00 94.75 86 PHE A O 1
ATOM 673 N N . GLU A 1 87 ? 9.852 -10.550 -2.836 1.00 93.06 87 GLU A N 1
ATOM 674 C CA . GLU A 1 87 ? 10.214 -11.355 -1.668 1.00 93.06 87 GLU A CA 1
ATOM 675 C C . GLU A 1 87 ? 10.487 -10.532 -0.400 1.00 93.06 87 GLU A C 1
ATOM 677 O O . GLU A 1 87 ? 10.559 -11.094 0.692 1.00 93.06 87 GLU A O 1
ATOM 682 N N . LEU A 1 88 ? 10.672 -9.216 -0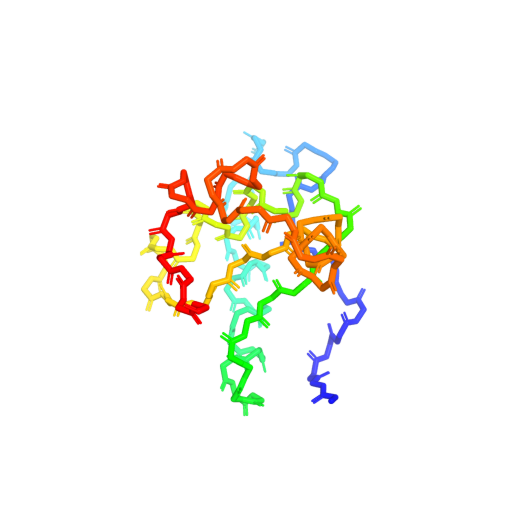.540 1.00 93.31 88 LEU A N 1
ATOM 683 C CA . LEU A 1 88 ? 10.975 -8.312 0.571 1.00 93.31 88 LEU A CA 1
ATOM 684 C C . LEU A 1 88 ? 9.716 -7.754 1.244 1.00 93.31 88 LEU A C 1
ATOM 686 O O . LEU A 1 88 ? 9.820 -7.133 2.302 1.00 93.31 88 LEU A O 1
ATOM 690 N N . GLN A 1 89 ? 8.548 -7.952 0.635 1.00 93.69 89 GLN A N 1
ATOM 691 C CA . GLN A 1 89 ? 7.277 -7.426 1.123 1.00 93.69 89 GLN A CA 1
ATOM 692 C C . GLN A 1 89 ? 6.725 -8.272 2.269 1.00 93.69 89 GLN A C 1
ATOM 694 O O . GLN A 1 89 ? 6.910 -9.490 2.333 1.00 93.69 89 GLN A O 1
ATOM 699 N N . ALA A 1 90 ? 6.046 -7.616 3.206 1.00 93.50 90 ALA A N 1
ATOM 700 C CA . ALA A 1 90 ? 5.540 -8.244 4.418 1.00 93.50 90 ALA A CA 1
ATOM 701 C C . ALA A 1 90 ? 4.428 -9.265 4.137 1.00 93.50 90 ALA A C 1
ATOM 703 O O . ALA A 1 90 ? 4.325 -10.267 4.857 1.00 93.50 90 ALA A O 1
ATOM 704 N N . VAL A 1 91 ? 3.610 -9.004 3.112 1.00 92.06 91 VAL A N 1
ATOM 705 C CA . VAL A 1 91 ? 2.588 -9.920 2.597 1.00 92.06 91 VAL A CA 1
ATOM 706 C C . VAL A 1 91 ? 3.070 -10.505 1.266 1.00 92.06 91 VAL A C 1
ATOM 708 O O . VAL A 1 91 ? 3.225 -9.760 0.299 1.00 92.06 91 VAL A O 1
ATOM 711 N N . PRO A 1 92 ? 3.280 -11.834 1.175 1.00 88.75 92 PRO A N 1
ATOM 712 C CA . PRO A 1 92 ? 3.737 -12.459 -0.060 1.00 88.75 92 PRO A CA 1
ATOM 713 C C . PRO A 1 92 ? 2.749 -12.252 -1.209 1.00 88.75 92 PRO A C 1
ATOM 715 O O . PRO A 1 92 ? 1.559 -12.556 -1.074 1.00 88.75 92 PRO A O 1
ATOM 718 N N . ILE A 1 93 ? 3.255 -11.823 -2.363 1.00 87.62 93 ILE A N 1
ATOM 719 C CA . ILE A 1 93 ? 2.468 -11.774 -3.595 1.00 87.62 93 ILE A CA 1
ATOM 720 C C . ILE A 1 93 ? 2.579 -13.110 -4.325 1.00 87.62 93 ILE A C 1
ATOM 722 O O . ILE A 1 93 ? 3.664 -13.677 -4.455 1.00 87.62 93 ILE A O 1
ATOM 726 N N . LYS A 1 94 ? 1.445 -13.612 -4.816 1.00 75.06 94 LYS A N 1
ATOM 727 C CA . LYS A 1 94 ? 1.385 -14.800 -5.669 1.00 75.06 94 LYS A CA 1
ATOM 728 C C . LYS A 1 94 ? 1.233 -14.349 -7.118 1.00 75.06 94 LYS A C 1
ATOM 730 O O . LYS A 1 94 ? 0.140 -13.955 -7.516 1.00 75.06 94 LYS A O 1
ATOM 735 N N . PHE A 1 95 ? 2.334 -14.394 -7.854 1.00 70.00 95 PHE A N 1
ATOM 736 C CA . PHE A 1 95 ? 2.407 -14.193 -9.298 1.00 70.00 95 PHE A CA 1
ATOM 737 C C . PHE A 1 95 ? 2.794 -15.493 -9.999 1.00 70.00 95 PHE A C 1
ATOM 739 O O . PHE A 1 95 ? 3.461 -16.329 -9.346 1.00 70.00 95 PHE A O 1
#